Protein AF-A0A7C3A894-F1 (afdb_monomer)

Secondary structure (DSSP, 8-state):
--HHHHHHHHHHHHHHHHHTT-S-HHHHHHHHHHHHHHHHHHHHHHHHHHHHHHHHHHHHHHHHHHHHHHHHHHHHHHHHTT-HHHHHHHHHHHHHHHHHHHHHHHHHHHHHHHHHHHHHHHHHHHHHHHHHHHHHHHHHHHHHHHHHHHHHHHHHHHHHHHHHHHHHHHHT-

Mean predicted aligned error: 11.38 Å

Radius of gyration: 35.06 Å; Cα contacts (8 Å, |Δi|>4): 79; chains: 1; bounding box: 80×32×110 Å

Foldseek 3Di:
DDPVVVVVVVVVVVLVVVVVVDPDPLVNLVVVLVVLVVVLVVLVVVLVVLVVVLVVLVVVLVVLVVLLVVLCVQLVVCVVVVNNVSNVVSVVVSVVSVVVSVVSVVVSVVSVVVSVVSVVVSVVSVVVSVVSVVVSVVVVVVVVVVVVVVVVVVVVVVVVVVVVVVVVVVVVD

Structure (mmCIF, N/CA/C/O backbone):
data_AF-A0A7C3A894-F1
#
_entry.id   AF-A0A7C3A894-F1
#
loop_
_atom_site.group_PDB
_atom_site.id
_atom_site.type_symbol
_atom_site.label_atom_id
_atom_site.label_alt_id
_atom_site.label_comp_id
_atom_site.label_asym_id
_atom_site.label_entity_id
_atom_site.label_seq_id
_atom_site.pdbx_PDB_ins_code
_atom_site.Cartn_x
_atom_site.Cartn_y
_atom_site.Cartn_z
_atom_site.occupancy
_atom_site.B_iso_or_equiv
_atom_site.auth_seq_id
_atom_site.auth_comp_id
_atom_site.auth_asym_id
_atom_site.auth_atom_id
_atom_site.pdbx_PDB_model_num
ATOM 1 N N . MET A 1 1 ? 4.221 25.619 -6.472 1.00 52.47 1 MET A N 1
ATOM 2 C CA . MET A 1 1 ? 5.186 24.769 -7.212 1.00 52.47 1 MET A CA 1
ATOM 3 C C . MET A 1 1 ? 5.832 23.785 -6.240 1.00 52.47 1 MET A C 1
ATOM 5 O O . MET A 1 1 ? 6.791 24.141 -5.567 1.00 52.47 1 MET A O 1
ATOM 9 N N . GLY A 1 2 ? 5.235 22.600 -6.080 1.00 62.50 2 GLY A N 1
ATOM 10 C CA . GLY A 1 2 ? 5.597 21.639 -5.030 1.00 62.50 2 GLY A CA 1
ATOM 11 C C . GLY A 1 2 ? 6.921 20.905 -5.270 1.00 62.50 2 GLY A C 1
ATOM 12 O O . GLY A 1 2 ? 7.382 20.778 -6.405 1.00 62.50 2 GLY A O 1
ATOM 13 N N . LEU A 1 3 ? 7.500 20.380 -4.186 1.00 60.94 3 LEU A N 1
ATOM 14 C CA . LEU A 1 3 ? 8.758 19.617 -4.158 1.00 60.94 3 LEU A CA 1
ATOM 15 C C . LEU A 1 3 ? 8.780 18.447 -5.161 1.00 60.94 3 LEU A C 1
ATOM 17 O O . LEU A 1 3 ? 9.805 18.187 -5.784 1.00 60.94 3 LEU A O 1
ATOM 21 N N . ILE A 1 4 ? 7.629 17.812 -5.399 1.00 64.75 4 ILE A N 1
ATOM 22 C CA . ILE A 1 4 ? 7.457 16.727 -6.381 1.00 64.75 4 ILE A CA 1
ATOM 23 C C . ILE A 1 4 ? 7.710 17.217 -7.815 1.00 64.75 4 ILE A C 1
ATOM 25 O O . ILE A 1 4 ? 8.355 16.528 -8.604 1.00 64.75 4 ILE A O 1
ATOM 29 N N . GLY A 1 5 ? 7.269 18.435 -8.144 1.00 64.00 5 GLY A N 1
ATOM 30 C CA . GLY A 1 5 ? 7.516 19.046 -9.451 1.00 64.00 5 GLY A CA 1
ATOM 31 C C . GLY A 1 5 ? 8.996 19.359 -9.668 1.00 64.00 5 GLY A C 1
ATOM 32 O O . GLY A 1 5 ? 9.517 19.140 -10.758 1.00 64.00 5 GLY A O 1
ATOM 33 N N . ARG A 1 6 ? 9.701 19.783 -8.609 1.00 59.66 6 ARG A N 1
ATOM 34 C CA . ARG A 1 6 ? 11.156 20.004 -8.649 1.00 59.66 6 ARG A CA 1
ATOM 35 C C . ARG A 1 6 ? 11.923 18.688 -8.796 1.00 59.66 6 ARG A C 1
ATOM 37 O O . ARG A 1 6 ? 12.864 18.629 -9.577 1.00 59.66 6 ARG A O 1
ATOM 44 N N . MET A 1 7 ? 11.484 17.619 -8.132 1.00 58.72 7 MET A N 1
ATOM 45 C CA . MET A 1 7 ? 12.107 16.298 -8.253 1.00 58.72 7 MET A CA 1
ATOM 46 C C . MET A 1 7 ? 11.921 15.694 -9.654 1.00 58.72 7 MET A C 1
ATOM 48 O O . MET A 1 7 ? 12.878 15.182 -10.227 1.00 58.72 7 MET A O 1
ATOM 52 N N . MET A 1 8 ? 10.730 15.834 -10.248 1.00 65.12 8 MET A N 1
ATOM 53 C CA . MET A 1 8 ? 10.474 15.422 -11.635 1.00 65.12 8 MET A CA 1
ATOM 54 C C . MET A 1 8 ? 11.247 16.266 -12.657 1.00 65.12 8 MET A C 1
ATOM 56 O O . MET A 1 8 ? 11.757 15.718 -13.631 1.00 65.12 8 MET A O 1
ATOM 60 N N . ALA A 1 9 ? 11.388 17.575 -12.426 1.00 66.88 9 ALA A N 1
ATOM 61 C CA . ALA A 1 9 ? 12.170 18.460 -13.291 1.00 66.88 9 ALA A CA 1
ATOM 62 C C . ALA A 1 9 ? 13.672 18.128 -13.264 1.00 66.88 9 ALA A C 1
ATOM 64 O O . ALA A 1 9 ? 14.299 18.052 -14.318 1.00 66.88 9 ALA A O 1
ATOM 65 N N . ILE A 1 10 ? 14.234 17.848 -12.081 1.00 63.12 10 ILE A N 1
ATOM 66 C CA . ILE A 1 10 ? 15.641 17.440 -11.929 1.00 63.12 10 ILE A CA 1
ATOM 67 C C . ILE A 1 10 ? 15.888 16.066 -12.572 1.00 63.12 10 ILE A C 1
ATOM 69 O O . ILE A 1 10 ? 16.928 15.860 -13.197 1.00 63.12 10 ILE A O 1
ATOM 73 N N . LEU A 1 11 ? 14.926 15.138 -12.481 1.00 54.22 11 LEU A N 1
ATOM 74 C CA . LEU A 1 11 ? 15.008 13.840 -13.158 1.00 54.22 11 LEU A CA 1
ATOM 75 C C . LEU A 1 11 ? 15.041 14.005 -14.685 1.00 54.22 11 LEU A C 1
ATOM 77 O O . LEU A 1 11 ? 15.857 13.381 -15.354 1.00 54.22 11 LEU A O 1
ATOM 81 N N . ARG A 1 12 ? 14.177 14.870 -15.230 1.00 58.94 12 ARG A N 1
ATOM 82 C CA . ARG A 1 12 ? 14.044 15.104 -16.676 1.00 58.94 12 ARG A CA 1
ATOM 83 C C . ARG A 1 12 ? 15.266 15.809 -17.268 1.00 58.94 12 ARG A C 1
ATOM 85 O O . ARG A 1 12 ? 15.722 15.415 -18.333 1.00 58.94 12 ARG A O 1
ATOM 92 N N . ALA A 1 13 ? 15.817 16.790 -16.551 1.00 58.12 13 ALA A N 1
ATOM 93 C CA . ALA A 1 13 ? 17.010 17.531 -16.965 1.00 58.12 13 ALA A CA 1
ATOM 94 C C . ALA A 1 13 ? 18.282 16.664 -16.966 1.00 58.12 13 ALA A C 1
ATOM 96 O O . ALA A 1 13 ? 19.148 16.833 -17.818 1.00 58.12 13 ALA A O 1
ATOM 97 N N . LYS A 1 14 ? 18.388 15.695 -16.044 1.00 56.53 14 LYS A N 1
ATOM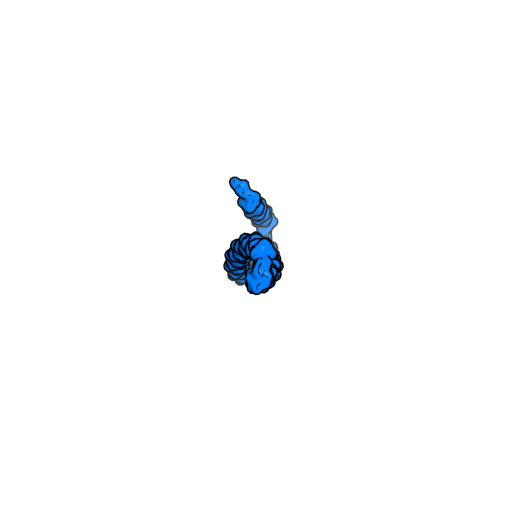 98 C CA . LYS A 1 14 ? 19.490 14.718 -16.051 1.00 56.53 14 LYS A CA 1
ATOM 99 C C . LYS A 1 14 ? 19.355 13.672 -17.159 1.00 56.53 14 LYS A C 1
ATOM 101 O O . LYS A 1 14 ? 20.367 13.185 -17.639 1.00 56.53 14 LYS A O 1
ATOM 106 N N . ILE A 1 15 ? 18.130 13.335 -17.568 1.00 55.41 15 ILE A N 1
ATOM 107 C CA . ILE A 1 15 ? 17.886 12.427 -18.700 1.00 55.41 15 ILE A CA 1
ATOM 108 C C . ILE A 1 15 ? 18.240 13.113 -20.027 1.00 55.41 15 ILE A C 1
ATOM 110 O O . ILE A 1 15 ? 18.850 12.479 -20.880 1.00 55.41 15 ILE A O 1
ATOM 114 N N . SER A 1 16 ? 17.928 14.405 -20.192 1.00 53.44 16 SER A N 1
ATOM 115 C CA . SER A 1 16 ? 18.288 15.133 -21.418 1.00 53.44 16 SER A CA 1
ATOM 116 C C . SER A 1 16 ? 19.798 15.330 -21.560 1.00 53.44 16 SER A C 1
ATOM 118 O O . SER A 1 16 ? 20.331 15.091 -22.632 1.00 53.44 16 SER A O 1
ATOM 120 N N . SER A 1 17 ? 20.516 15.663 -20.478 1.00 55.91 17 SER A N 1
ATOM 121 C CA . SER A 1 17 ? 21.974 15.867 -20.551 1.00 55.91 17 SER A CA 1
ATOM 122 C C . SER A 1 17 ? 22.781 14.583 -20.780 1.00 55.91 17 SER A C 1
ATOM 124 O O . SER A 1 17 ? 23.971 14.655 -21.065 1.00 55.91 17 SER A O 1
ATOM 126 N N . LEU A 1 18 ? 22.173 13.412 -20.562 1.00 51.88 18 LEU A N 1
ATOM 127 C CA . LEU A 1 18 ? 22.779 12.110 -20.861 1.00 51.88 18 LEU A CA 1
ATOM 128 C C . LEU A 1 18 ? 22.512 11.680 -22.307 1.00 51.88 18 LEU A C 1
ATOM 130 O O . LEU A 1 18 ? 23.341 10.991 -22.888 1.00 51.88 18 LEU A O 1
ATOM 134 N N . LEU A 1 19 ? 21.397 12.126 -22.890 1.00 50.59 19 LEU A N 1
ATOM 135 C CA . LEU A 1 19 ? 21.048 11.869 -24.286 1.00 50.59 19 LEU A CA 1
ATOM 136 C C . LEU A 1 19 ? 21.976 12.613 -25.260 1.00 50.59 19 LEU A C 1
ATOM 138 O O . LEU A 1 19 ? 22.306 12.077 -26.309 1.00 50.59 19 LEU A O 1
ATOM 142 N N . ASP A 1 20 ? 22.460 13.798 -24.877 1.00 52.34 20 ASP A N 1
ATOM 143 C CA . ASP A 1 20 ? 23.389 14.603 -25.686 1.00 52.34 20 ASP A CA 1
ATOM 144 C C . ASP A 1 20 ? 24.832 14.055 -25.706 1.00 52.34 20 ASP A C 1
ATOM 146 O O . ASP A 1 20 ? 25.682 14.587 -26.416 1.00 52.34 20 ASP A O 1
ATOM 150 N N . ARG A 1 21 ? 25.140 13.022 -24.906 1.00 48.78 21 ARG A N 1
ATOM 151 C CA . ARG A 1 21 ? 26.512 12.524 -24.696 1.00 48.78 21 ARG A CA 1
ATOM 152 C C . ARG A 1 21 ? 26.739 11.086 -25.156 1.00 48.78 21 ARG A C 1
ATOM 154 O O . ARG A 1 21 ? 27.816 10.547 -24.928 1.00 48.78 21 ARG A O 1
ATOM 161 N N . ALA A 1 22 ? 25.737 10.469 -25.766 1.00 50.91 22 ALA A N 1
ATOM 162 C CA . ALA A 1 22 ? 25.840 9.107 -26.240 1.00 50.91 22 ALA A CA 1
ATOM 163 C C . ALA A 1 22 ? 25.946 9.085 -27.765 1.00 50.91 22 ALA A C 1
ATOM 165 O O . ALA A 1 22 ? 24.953 9.123 -28.487 1.00 50.91 22 ALA A O 1
ATOM 166 N N . GLU A 1 23 ? 27.189 9.034 -28.231 1.00 53.88 23 GLU A N 1
ATOM 167 C CA . GLU A 1 23 ? 27.541 8.770 -29.628 1.00 53.88 23 GLU A CA 1
ATOM 168 C C . GLU A 1 23 ? 27.190 7.324 -30.043 1.00 53.88 23 GLU A C 1
ATOM 170 O O . GLU A 1 23 ? 27.108 7.046 -31.236 1.00 53.88 23 GLU A O 1
ATOM 175 N N . ASP A 1 24 ? 26.888 6.431 -29.082 1.00 63.94 24 ASP A N 1
ATOM 176 C CA . ASP A 1 24 ? 26.396 5.070 -29.325 1.00 63.94 24 ASP A CA 1
ATOM 177 C C . ASP A 1 24 ? 24.929 4.880 -28.843 1.00 63.94 24 ASP A C 1
ATOM 179 O O . ASP A 1 24 ? 24.629 4.930 -27.636 1.00 63.94 24 ASP A O 1
ATOM 183 N N . PRO A 1 25 ? 23.972 4.634 -29.763 1.00 67.38 25 PRO A N 1
ATOM 184 C CA . PRO A 1 25 ? 22.581 4.365 -29.414 1.00 67.38 25 PRO A CA 1
ATOM 185 C C . PRO A 1 25 ? 22.394 3.121 -28.528 1.00 67.38 25 PRO A C 1
ATOM 187 O O . PRO A 1 25 ? 21.408 3.057 -27.788 1.00 67.38 25 PRO A O 1
ATOM 190 N N . HIS A 1 26 ? 23.314 2.152 -28.537 1.00 70.06 26 HIS A N 1
ATOM 191 C CA . HIS A 1 26 ? 23.212 0.946 -27.711 1.00 70.06 26 HIS A CA 1
ATOM 192 C C . HIS A 1 26 ? 23.371 1.239 -26.217 1.00 70.06 26 HIS A C 1
ATOM 194 O O . HIS A 1 26 ? 22.536 0.801 -25.419 1.00 70.06 26 HIS A O 1
ATOM 200 N N . GLU A 1 27 ? 24.389 2.011 -25.833 1.00 75.12 27 GLU A N 1
ATOM 201 C CA . GLU A 1 27 ? 24.651 2.342 -24.426 1.00 75.12 27 GLU A CA 1
ATOM 202 C C . GLU A 1 27 ? 23.511 3.172 -23.821 1.00 75.12 27 GLU A C 1
ATOM 204 O O . GLU A 1 27 ? 23.066 2.926 -22.696 1.00 75.12 27 GLU A O 1
ATOM 209 N N . THR A 1 28 ? 22.956 4.102 -24.604 1.00 79.19 28 THR A N 1
ATOM 210 C CA . THR A 1 28 ? 21.819 4.938 -24.180 1.00 79.19 28 THR A CA 1
ATOM 211 C C . THR A 1 28 ? 20.576 4.116 -23.878 1.00 79.19 28 THR A C 1
ATOM 213 O O . THR A 1 28 ? 19.855 4.377 -22.905 1.00 79.19 28 THR A O 1
ATOM 216 N N . LEU A 1 29 ? 20.284 3.147 -24.749 1.00 81.81 29 LEU A N 1
ATOM 217 C CA . LEU A 1 29 ? 19.112 2.296 -24.615 1.00 81.81 29 LEU A CA 1
ATOM 218 C C . LEU A 1 29 ? 19.269 1.349 -23.425 1.00 81.81 29 LEU A C 1
ATOM 220 O O . LEU A 1 29 ? 18.309 1.174 -22.675 1.00 81.81 29 LEU A O 1
ATOM 224 N N . GLU A 1 30 ? 20.461 0.791 -23.207 1.00 84.81 30 GLU A N 1
ATOM 225 C CA . GLU A 1 30 ? 20.726 -0.055 -22.041 1.00 84.81 30 GLU A CA 1
ATOM 226 C C . GLU A 1 30 ? 20.571 0.736 -20.737 1.00 84.81 30 GLU A C 1
ATOM 228 O O . GLU A 1 30 ? 19.763 0.366 -19.883 1.00 84.81 30 GLU A O 1
ATOM 233 N N . TYR A 1 31 ? 21.218 1.900 -20.637 1.00 84.75 31 TYR A N 1
ATOM 234 C CA . TYR A 1 31 ? 21.108 2.780 -19.472 1.00 84.75 31 TYR A CA 1
ATOM 235 C C . TYR A 1 31 ? 19.653 3.183 -19.177 1.00 84.75 31 TYR A C 1
ATOM 237 O O . TYR A 1 31 ? 19.182 3.158 -18.034 1.00 84.75 31 TYR A O 1
ATOM 245 N N . SER A 1 32 ? 18.898 3.539 -20.219 1.00 87.81 32 SER A N 1
ATOM 246 C CA . SER A 1 32 ? 17.485 3.901 -20.085 1.00 87.81 32 SER A CA 1
ATOM 247 C C . SER A 1 32 ? 16.631 2.733 -19.593 1.00 87.81 32 SER A C 1
ATOM 249 O O . SER A 1 32 ? 15.706 2.941 -18.802 1.00 87.81 32 SER A O 1
ATOM 251 N N . TYR A 1 33 ? 16.927 1.512 -20.041 1.00 90.00 33 TYR A N 1
ATOM 252 C CA . TYR A 1 33 ? 16.245 0.301 -19.595 1.00 90.00 33 TYR A CA 1
ATOM 253 C C . TYR A 1 33 ? 16.543 -0.002 -18.121 1.00 90.00 33 TYR A C 1
ATOM 255 O O . TYR A 1 33 ? 15.611 -0.195 -17.336 1.00 90.00 33 TYR A O 1
ATOM 263 N N . GLU A 1 34 ? 17.810 0.059 -17.709 1.00 91.50 34 GLU A N 1
ATOM 264 C CA . GLU A 1 34 ? 18.214 -0.107 -16.307 1.00 91.50 34 GLU A CA 1
ATOM 265 C C . GLU A 1 34 ? 17.522 0.906 -15.391 1.00 91.50 34 GLU A C 1
ATOM 267 O O . GLU A 1 34 ? 16.976 0.550 -14.342 1.00 91.50 34 GLU A O 1
ATOM 272 N N . ARG A 1 35 ? 17.449 2.173 -15.815 1.00 90.19 35 ARG A N 1
ATOM 273 C CA . ARG A 1 35 ? 16.756 3.212 -15.048 1.00 90.19 35 ARG A CA 1
ATOM 274 C C . ARG A 1 35 ? 15.261 2.930 -14.903 1.00 90.19 35 ARG A C 1
ATOM 276 O O . ARG A 1 35 ? 14.687 3.195 -13.844 1.00 90.19 35 ARG A O 1
ATOM 283 N N . GLN A 1 36 ? 14.615 2.401 -15.942 1.00 90.69 36 GLN A N 1
ATOM 284 C CA . GLN A 1 36 ? 13.208 1.995 -15.882 1.00 90.69 36 GLN A CA 1
ATOM 285 C C . GLN A 1 36 ? 12.998 0.816 -14.920 1.00 90.69 36 GLN A C 1
ATOM 287 O O . GLN A 1 36 ? 12.045 0.846 -14.136 1.00 90.69 36 GLN A O 1
ATOM 292 N N . LEU A 1 37 ? 13.902 -0.170 -14.914 1.00 94.00 37 LEU A N 1
ATOM 293 C CA . LEU A 1 37 ? 13.883 -1.283 -13.958 1.00 94.00 37 LEU A CA 1
ATOM 294 C C . LEU A 1 37 ? 14.062 -0.801 -12.513 1.00 94.00 37 LEU A C 1
ATOM 296 O O . LEU A 1 37 ? 13.318 -1.219 -11.625 1.00 94.00 37 LEU A O 1
ATOM 300 N N . GLU A 1 38 ? 14.991 0.125 -12.271 1.00 93.81 38 GLU A N 1
ATOM 301 C CA . GLU A 1 38 ? 15.209 0.715 -10.947 1.00 93.81 38 GLU A CA 1
ATOM 302 C C . GLU A 1 38 ? 13.956 1.455 -10.450 1.00 93.81 38 GLU A C 1
ATOM 304 O O . GLU A 1 38 ? 13.551 1.317 -9.291 1.00 93.81 38 GLU A O 1
ATOM 309 N N . LEU A 1 39 ? 13.304 2.227 -11.328 1.00 90.50 39 LEU A N 1
ATOM 310 C CA . LEU A 1 39 ? 12.043 2.898 -11.012 1.00 90.50 39 LEU A CA 1
ATOM 311 C C . LEU A 1 39 ? 10.935 1.889 -10.696 1.00 90.50 39 LEU A C 1
ATOM 313 O O . LEU A 1 39 ? 10.230 2.064 -9.702 1.00 90.50 39 LEU A O 1
ATOM 317 N N . LEU A 1 40 ? 10.810 0.818 -11.485 1.00 93.56 40 LEU A N 1
ATOM 318 C CA . LEU A 1 40 ? 9.836 -0.244 -11.238 1.00 93.56 40 LEU A CA 1
ATOM 319 C C . LEU A 1 40 ? 10.070 -0.904 -9.875 1.00 93.56 40 LEU A C 1
ATOM 321 O O . LEU A 1 40 ? 9.129 -1.096 -9.106 1.00 93.56 40 LEU A O 1
ATOM 325 N N . GLN A 1 41 ? 11.327 -1.178 -9.526 1.00 95.25 41 GLN A N 1
ATOM 326 C CA . GLN A 1 41 ? 11.681 -1.740 -8.227 1.00 95.25 41 GLN A CA 1
ATOM 327 C C . GLN A 1 41 ? 11.349 -0.781 -7.074 1.00 95.25 41 GLN A C 1
ATOM 329 O O . GLN A 1 41 ? 10.836 -1.220 -6.043 1.00 95.25 41 GLN A O 1
ATOM 334 N N . LYS A 1 42 ? 11.589 0.526 -7.237 1.00 92.44 42 LYS A N 1
ATOM 335 C CA . LYS A 1 42 ? 11.211 1.544 -6.241 1.00 92.44 42 LYS A CA 1
ATOM 336 C C . LYS A 1 42 ? 9.702 1.609 -6.031 1.00 92.44 42 LYS A C 1
ATOM 338 O O . LYS A 1 42 ? 9.265 1.655 -4.885 1.00 92.44 42 LYS A O 1
ATOM 343 N N . VAL A 1 43 ? 8.913 1.565 -7.106 1.00 92.69 43 VAL A N 1
ATOM 344 C CA . VAL A 1 43 ? 7.444 1.536 -7.009 1.00 92.69 43 VAL A CA 1
ATOM 345 C C . VAL A 1 43 ? 6.982 0.275 -6.276 1.00 92.69 43 VAL A C 1
ATOM 347 O O . VAL A 1 43 ? 6.189 0.380 -5.343 1.00 92.69 43 VAL A O 1
ATOM 350 N N . LYS A 1 44 ? 7.532 -0.899 -6.617 1.00 94.75 44 LYS A N 1
ATOM 351 C CA . LYS A 1 44 ? 7.227 -2.162 -5.922 1.00 94.75 44 LYS A CA 1
ATOM 352 C C . LYS A 1 44 ? 7.526 -2.090 -4.423 1.00 94.75 44 LYS A C 1
ATOM 354 O O . LYS A 1 44 ? 6.685 -2.497 -3.627 1.00 94.75 44 LYS A O 1
ATOM 359 N N . ARG A 1 45 ? 8.677 -1.534 -4.024 1.00 94.44 45 ARG A N 1
ATOM 360 C CA . ARG A 1 45 ? 9.002 -1.316 -2.599 1.00 94.44 45 ARG A CA 1
ATOM 361 C C . ARG A 1 45 ? 8.005 -0.368 -1.929 1.00 94.44 45 ARG A C 1
ATOM 363 O O . ARG A 1 45 ? 7.480 -0.708 -0.879 1.00 94.44 45 ARG A O 1
ATOM 370 N N . GLY A 1 46 ? 7.667 0.749 -2.575 1.00 90.94 46 GLY A N 1
ATOM 371 C CA . GLY A 1 46 ? 6.674 1.693 -2.052 1.00 90.94 46 GLY A CA 1
ATOM 372 C C . GLY A 1 46 ? 5.295 1.063 -1.822 1.00 90.94 46 GLY A C 1
ATOM 373 O O . GLY A 1 46 ? 4.642 1.370 -0.828 1.00 90.94 46 GLY A O 1
ATOM 374 N N . ILE A 1 47 ? 4.868 0.132 -2.685 1.00 93.88 47 ILE A N 1
ATOM 375 C CA . ILE A 1 47 ? 3.632 -0.643 -2.478 1.00 93.88 47 ILE A CA 1
ATOM 376 C C . ILE A 1 47 ? 3.741 -1.517 -1.223 1.00 93.88 47 ILE A C 1
ATOM 378 O O . ILE A 1 47 ? 2.812 -1.544 -0.418 1.00 93.88 47 ILE A O 1
ATOM 382 N N . VAL A 1 48 ? 4.865 -2.212 -1.028 1.00 95.50 48 VAL A N 1
ATOM 383 C CA . VAL A 1 48 ? 5.091 -3.057 0.160 1.00 95.50 48 VAL A CA 1
ATOM 384 C C . VAL A 1 48 ? 5.086 -2.224 1.443 1.00 95.50 48 VAL A C 1
ATOM 386 O O . VAL A 1 48 ? 4.462 -2.623 2.430 1.00 95.50 48 VAL A O 1
ATOM 389 N N . ASP A 1 49 ? 5.720 -1.053 1.428 1.00 91.06 49 ASP A N 1
ATOM 390 C CA . ASP A 1 49 ? 5.748 -0.142 2.574 1.00 91.06 49 ASP A CA 1
ATOM 391 C C . ASP A 1 49 ? 4.340 0.378 2.907 1.00 91.06 49 ASP A C 1
ATOM 393 O O . ASP A 1 49 ? 3.944 0.405 4.079 1.00 91.06 49 ASP A O 1
ATOM 397 N N . ALA A 1 50 ? 3.540 0.713 1.887 1.00 91.06 50 ALA A N 1
ATOM 398 C CA . ALA A 1 50 ? 2.145 1.123 2.048 1.00 91.06 50 ALA A CA 1
ATOM 399 C C . ALA A 1 50 ? 1.279 -0.005 2.635 1.00 91.06 50 ALA A C 1
ATOM 401 O O . ALA A 1 50 ? 0.552 0.215 3.606 1.00 91.06 50 ALA A O 1
ATOM 402 N N . VAL A 1 51 ? 1.408 -1.233 2.116 1.00 95.06 51 VAL A N 1
ATOM 403 C CA . VAL A 1 51 ? 0.711 -2.424 2.637 1.00 95.06 51 VAL A CA 1
ATOM 404 C C . VAL A 1 51 ? 1.087 -2.685 4.094 1.00 95.06 51 VAL A C 1
ATOM 406 O O . VAL A 1 51 ? 0.215 -2.918 4.932 1.00 95.06 51 VAL A O 1
ATOM 409 N N . THR A 1 52 ? 2.378 -2.616 4.418 1.00 95.62 52 THR A N 1
ATOM 410 C CA . THR A 1 52 ? 2.884 -2.836 5.779 1.00 95.62 52 THR A CA 1
ATOM 411 C 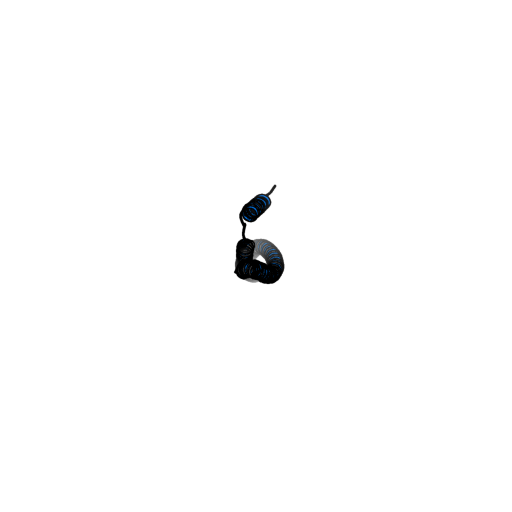C . THR A 1 52 ? 2.341 -1.784 6.744 1.00 95.62 52 THR A C 1
ATOM 413 O O . THR A 1 52 ? 1.909 -2.109 7.854 1.00 95.62 52 THR A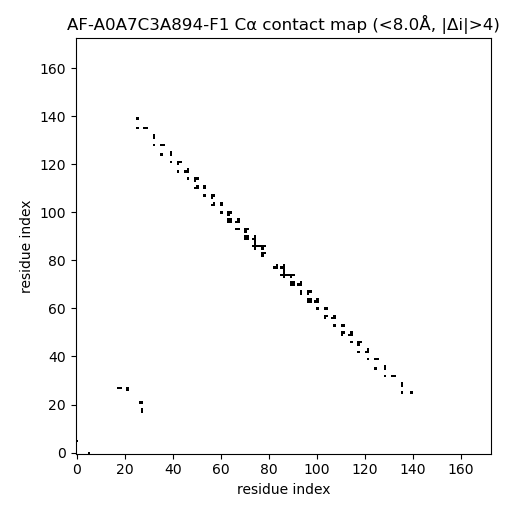 O 1
ATOM 416 N N . SER A 1 53 ? 2.321 -0.522 6.314 1.00 94.12 53 SER A N 1
ATOM 417 C CA . SER A 1 53 ? 1.794 0.595 7.100 1.00 94.12 53 SER A CA 1
ATOM 418 C C . SER A 1 53 ? 0.293 0.443 7.341 1.00 94.12 53 SER A C 1
ATOM 420 O O . SER A 1 53 ? -0.146 0.503 8.491 1.00 94.12 53 SER A O 1
ATOM 422 N N . ARG A 1 54 ? -0.482 0.125 6.295 1.00 96.31 54 ARG A N 1
ATOM 423 C CA . ARG A 1 54 ? -1.918 -0.171 6.402 1.00 96.31 54 ARG A CA 1
ATOM 424 C C . ARG A 1 54 ? -2.172 -1.316 7.377 1.00 96.31 54 ARG A C 1
ATOM 426 O O . ARG A 1 54 ? -2.978 -1.172 8.292 1.00 96.31 54 ARG A O 1
ATOM 433 N N . ARG A 1 55 ? -1.434 -2.425 7.252 1.00 97.88 55 ARG A N 1
ATOM 434 C CA . ARG A 1 55 ? -1.618 -3.596 8.119 1.00 97.88 55 ARG A CA 1
ATOM 435 C C . ARG A 1 55 ? -1.336 -3.285 9.588 1.00 97.88 55 ARG A C 1
ATOM 437 O O . ARG A 1 55 ? -2.024 -3.796 10.470 1.00 97.88 55 ARG A O 1
ATOM 444 N N . ARG A 1 56 ? -0.352 -2.427 9.868 1.00 97.12 56 ARG A N 1
ATOM 445 C CA . ARG A 1 56 ? -0.074 -1.948 11.229 1.00 97.12 56 ARG A CA 1
ATOM 446 C C . ARG A 1 56 ? -1.263 -1.179 11.807 1.00 97.12 56 ARG A C 1
ATOM 448 O O . ARG A 1 56 ? -1.617 -1.429 12.958 1.00 97.12 56 ARG A O 1
ATOM 455 N N . LEU A 1 57 ? -1.875 -0.284 11.030 1.00 97.81 57 LEU A N 1
ATOM 456 C CA . LEU A 1 57 ? -3.060 0.462 11.466 1.00 97.81 57 LEU A CA 1
ATOM 457 C C . LEU A 1 57 ? -4.265 -0.460 11.671 1.00 97.81 57 LEU A C 1
ATOM 459 O O . LEU A 1 57 ? -4.952 -0.333 12.677 1.00 97.81 57 LEU A O 1
ATOM 463 N N . GLU A 1 58 ? -4.478 -1.444 10.796 1.00 98.06 58 GLU A N 1
ATOM 464 C CA . GLU A 1 58 ? -5.550 -2.440 10.955 1.00 98.06 58 GLU A CA 1
ATOM 465 C C . GLU A 1 58 ? -5.425 -3.235 12.258 1.00 98.06 58 GLU A C 1
ATOM 467 O O . GLU A 1 58 ? -6.418 -3.467 12.945 1.00 98.06 58 GLU A O 1
ATOM 472 N N . LEU A 1 59 ? -4.205 -3.627 12.637 1.00 98.38 59 LEU A N 1
ATOM 473 C CA . LEU A 1 59 ? -3.968 -4.304 13.914 1.00 98.38 59 LEU A CA 1
ATOM 474 C C . LEU A 1 59 ? -4.277 -3.393 15.112 1.00 98.38 59 LEU A C 1
ATOM 476 O O . LEU A 1 59 ? -4.787 -3.869 16.127 1.00 98.38 59 LEU A O 1
ATOM 480 N N . GLN A 1 60 ? -3.981 -2.094 15.018 1.00 98.12 60 GLN A N 1
ATOM 481 C CA . GLN A 1 60 ? -4.335 -1.122 16.059 1.00 98.12 60 GLN A CA 1
ATOM 482 C C . GLN A 1 60 ? -5.852 -0.908 16.139 1.00 98.12 60 GLN A C 1
ATOM 484 O O . GLN A 1 60 ? -6.410 -0.924 17.237 1.00 98.12 60 GLN A O 1
ATOM 489 N N . ALA A 1 61 ? -6.518 -0.786 14.988 1.00 98.50 61 ALA A N 1
ATOM 490 C CA . ALA A 1 61 ? -7.967 -0.674 14.883 1.00 98.50 61 ALA A CA 1
ATOM 491 C C . ALA A 1 61 ? -8.667 -1.899 15.497 1.00 98.50 61 ALA A C 1
ATOM 493 O O . ALA A 1 61 ? -9.566 -1.742 16.321 1.00 98.50 61 ALA A O 1
ATOM 494 N N . GLY A 1 62 ? -8.186 -3.113 15.204 1.00 98.25 62 GLY A N 1
ATOM 495 C CA . GLY A 1 62 ? -8.710 -4.347 15.797 1.00 98.25 62 GLY A CA 1
ATOM 496 C C . GLY A 1 62 ? -8.618 -4.366 17.328 1.00 98.25 62 GLY A C 1
ATOM 497 O O . GLY A 1 62 ? -9.594 -4.681 18.005 1.00 98.25 62 GLY A O 1
ATOM 498 N N . ARG A 1 63 ? -7.486 -3.931 17.900 1.00 97.94 63 ARG A N 1
ATOM 499 C CA . ARG A 1 63 ? -7.324 -3.821 19.365 1.00 97.94 63 ARG A CA 1
ATOM 500 C C . ARG A 1 63 ? -8.289 -2.812 19.989 1.00 97.94 63 ARG A C 1
ATOM 502 O O . ARG A 1 63 ? -8.819 -3.060 21.072 1.00 97.94 63 ARG A O 1
ATOM 509 N N . LEU A 1 64 ? -8.517 -1.675 19.330 1.00 97.94 64 LEU A N 1
ATOM 510 C CA . LEU A 1 64 ? -9.498 -0.685 19.783 1.00 97.94 64 LEU A CA 1
ATOM 511 C C . LEU A 1 64 ? -10.920 -1.240 19.718 1.00 97.94 64 LEU A C 1
ATOM 513 O O . LEU A 1 64 ? -11.686 -1.047 20.658 1.00 97.94 64 LEU A O 1
ATOM 517 N N . GLN A 1 65 ? -11.253 -1.984 18.666 1.00 98.25 65 GLN A N 1
ATOM 518 C CA . GLN A 1 65 ? -12.556 -2.623 18.520 1.00 98.25 65 GLN A CA 1
ATOM 519 C C . GLN A 1 65 ? -12.824 -3.652 19.631 1.00 98.25 65 GLN A C 1
ATOM 521 O O . GLN A 1 65 ? -13.902 -3.652 20.228 1.00 98.25 65 GLN A O 1
ATOM 526 N N . GLU A 1 66 ? -11.827 -4.463 19.993 1.00 98.31 66 GLU A N 1
ATOM 527 C CA . GLU A 1 66 ? -11.913 -5.354 21.158 1.00 98.31 66 GLU A CA 1
ATOM 528 C C . GLU A 1 66 ? -12.094 -4.582 22.474 1.00 98.31 66 GLU A C 1
ATOM 530 O O . GLU A 1 66 ? -12.886 -4.981 23.331 1.00 98.31 66 GLU A O 1
ATOM 535 N N . ASN A 1 67 ? -11.375 -3.469 22.653 1.00 97.94 67 ASN A N 1
ATOM 536 C CA . ASN A 1 67 ? -11.501 -2.620 23.838 1.00 97.94 67 ASN A CA 1
ATOM 537 C C . ASN A 1 67 ? -12.908 -2.009 23.949 1.00 97.94 67 ASN A C 1
ATOM 539 O O . ASN A 1 67 ? -13.525 -2.054 25.010 1.00 97.94 67 ASN A O 1
ATOM 543 N N . ILE A 1 68 ? -13.462 -1.522 22.838 1.00 98.50 68 ILE A N 1
ATOM 544 C CA . ILE A 1 68 ? -14.835 -1.005 22.758 1.00 98.50 68 ILE A CA 1
ATOM 545 C C . ILE A 1 68 ? -15.843 -2.071 23.205 1.00 98.50 68 ILE A C 1
ATOM 547 O O . ILE A 1 68 ? -16.715 -1.775 24.025 1.00 98.50 68 ILE A O 1
ATOM 551 N N . ALA A 1 69 ? -15.706 -3.314 22.733 1.00 98.31 69 ALA A N 1
ATOM 552 C CA . ALA A 1 69 ? -16.588 -4.416 23.125 1.00 98.31 69 ALA A CA 1
ATOM 553 C C . ALA A 1 69 ? -16.466 -4.770 24.622 1.00 98.31 69 ALA A C 1
ATOM 555 O O . ALA A 1 69 ? -17.469 -5.042 25.295 1.00 98.31 69 ALA A O 1
ATOM 556 N N . LYS A 1 70 ? -15.244 -4.722 25.173 1.00 98.25 70 LYS A N 1
ATOM 557 C CA . LYS A 1 70 ? -14.993 -4.913 26.612 1.00 98.25 70 LYS A CA 1
ATOM 558 C C . LYS A 1 70 ? -15.644 -3.809 27.444 1.00 98.25 70 LYS A C 1
ATOM 560 O O . LYS A 1 70 ? -16.357 -4.122 28.394 1.00 98.25 70 LYS A O 1
ATOM 565 N N . LEU A 1 71 ? -15.458 -2.545 27.067 1.00 98.38 71 LEU A N 1
ATOM 566 C CA . LEU A 1 71 ? -16.051 -1.389 27.748 1.00 98.38 71 LEU A CA 1
ATOM 567 C C . LEU A 1 71 ? -17.581 -1.422 27.699 1.00 98.38 71 LEU A C 1
ATOM 569 O O . LEU A 1 71 ? -18.239 -1.137 28.694 1.00 98.38 71 LEU A O 1
ATOM 573 N N . GLU A 1 72 ? -18.161 -1.844 26.577 1.00 97.94 72 GLU A N 1
ATOM 574 C CA . GLU A 1 72 ? -19.608 -2.038 26.458 1.00 97.94 72 GLU A CA 1
ATOM 575 C C . GLU A 1 72 ? -20.128 -3.129 27.404 1.00 97.94 72 GLU A C 1
ATOM 577 O O . GLU A 1 72 ? -21.165 -2.969 28.047 1.00 97.94 72 GLU A O 1
ATOM 582 N N . THR A 1 73 ? -19.389 -4.231 27.527 1.00 98.25 73 THR A N 1
ATOM 583 C CA . THR A 1 73 ? -19.725 -5.317 28.456 1.00 98.25 73 THR A CA 1
ATOM 584 C C . THR A 1 73 ? -19.617 -4.860 29.910 1.00 98.25 73 THR A C 1
ATOM 586 O O . THR A 1 73 ? -20.528 -5.116 30.695 1.00 98.25 73 THR A O 1
ATOM 589 N N . GLN A 1 74 ? -18.561 -4.118 30.256 1.00 97.81 74 GLN A N 1
ATOM 590 C CA . GLN A 1 74 ? -18.383 -3.523 31.584 1.00 97.81 74 GLN A CA 1
ATOM 591 C C . GLN A 1 74 ? -19.501 -2.532 31.922 1.00 97.81 74 GLN A C 1
ATOM 593 O O . GLN A 1 74 ? -20.035 -2.581 33.027 1.00 97.81 74 GLN A O 1
ATOM 598 N N . ALA A 1 75 ? -19.907 -1.685 30.972 1.00 98.19 75 ALA A N 1
ATOM 599 C CA . ALA A 1 75 ? -21.016 -0.755 31.159 1.00 98.19 75 ALA A CA 1
ATOM 600 C C . ALA A 1 75 ? -22.330 -1.496 31.455 1.00 98.19 75 ALA A C 1
ATOM 602 O O . ALA A 1 75 ? -23.020 -1.164 32.417 1.00 98.19 75 ALA A O 1
ATOM 603 N N . ARG A 1 76 ? -22.646 -2.550 30.687 1.00 97.81 76 ARG A N 1
ATOM 604 C CA . ARG A 1 76 ? -23.833 -3.391 30.925 1.00 97.81 76 ARG A CA 1
ATOM 605 C C . ARG A 1 76 ? -23.810 -4.061 32.299 1.00 97.81 76 ARG A C 1
ATOM 607 O O . ARG A 1 76 ? -24.823 -4.060 32.991 1.00 97.81 76 ARG A O 1
ATOM 614 N N . GLN A 1 77 ? -22.665 -4.609 32.703 1.00 98.12 77 GLN A N 1
ATOM 615 C CA . GLN A 1 77 ? -22.504 -5.243 34.015 1.00 98.12 77 GLN A CA 1
ATOM 616 C C . GLN A 1 77 ? -22.644 -4.235 35.162 1.00 98.12 77 GLN A C 1
ATOM 618 O O . GLN A 1 77 ? -23.316 -4.522 36.148 1.00 98.12 77 GLN A O 1
ATOM 623 N N . ALA A 1 78 ? -22.055 -3.044 35.026 1.00 97.81 78 ALA A N 1
ATOM 624 C CA . ALA A 1 78 ? -22.176 -1.978 36.015 1.00 97.81 78 ALA A CA 1
ATOM 625 C C . ALA A 1 78 ? -23.629 -1.498 36.163 1.00 97.81 78 ALA A C 1
ATOM 627 O O . ALA A 1 78 ? -24.098 -1.358 37.291 1.00 97.81 78 ALA A O 1
ATOM 628 N N . MET A 1 79 ? -24.360 -1.344 35.052 1.00 97.38 79 MET A N 1
ATOM 629 C CA . MET A 1 79 ? -25.796 -1.036 35.075 1.00 97.38 79 MET A CA 1
ATOM 630 C C . MET A 1 79 ? -26.606 -2.128 35.778 1.00 97.38 79 MET A C 1
ATOM 632 O O . MET A 1 79 ? -27.418 -1.821 36.644 1.00 97.38 79 MET A O 1
ATOM 636 N N . ALA A 1 80 ? -26.356 -3.403 35.460 1.00 97.44 80 ALA A N 1
ATOM 637 C CA . ALA A 1 80 ? -27.037 -4.526 36.109 1.00 97.44 80 ALA A CA 1
ATOM 638 C C . ALA A 1 80 ? -26.755 -4.594 37.623 1.00 97.44 80 ALA A C 1
ATOM 640 O O . ALA A 1 80 ? -27.600 -5.039 38.392 1.00 97.44 80 ALA A O 1
ATOM 641 N N . ALA A 1 81 ? -25.582 -4.123 38.053 1.00 97.75 81 ALA A N 1
ATOM 642 C CA . ALA A 1 81 ? -25.192 -4.025 39.456 1.00 97.75 81 ALA A CA 1
ATOM 643 C C . ALA A 1 81 ? -25.651 -2.721 40.146 1.00 97.75 81 ALA A C 1
ATOM 645 O O . ALA A 1 81 ? -25.246 -2.477 41.283 1.00 97.75 81 ALA A O 1
ATOM 646 N N . GLY A 1 82 ? -26.429 -1.862 39.473 1.00 97.56 82 GLY A N 1
ATOM 647 C CA . GLY A 1 82 ? -26.891 -0.573 40.007 1.00 97.56 82 GLY A CA 1
ATOM 648 C C . GLY A 1 82 ? -25.782 0.469 40.203 1.00 97.56 82 GLY A C 1
ATOM 649 O O . GLY A 1 82 ? -25.956 1.430 40.946 1.00 97.56 82 GLY A O 1
ATOM 650 N N . ARG A 1 83 ? -24.616 0.283 39.571 1.00 97.88 83 ARG A N 1
ATOM 651 C CA . ARG A 1 83 ? -23.449 1.174 39.680 1.00 97.88 83 ARG A CA 1
ATOM 652 C C . ARG A 1 83 ? -23.391 2.124 38.487 1.00 97.88 83 ARG A C 1
ATOM 654 O O . ARG A 1 83 ? -22.543 1.974 37.604 1.00 97.88 83 ARG A O 1
ATOM 661 N N . GLU A 1 84 ? -24.294 3.096 38.465 1.00 96.94 84 GLU A N 1
ATOM 662 C CA . GLU A 1 84 ? -24.453 4.028 37.340 1.00 96.94 84 GLU A CA 1
ATOM 663 C C . GLU A 1 84 ? -23.184 4.835 37.032 1.00 96.94 84 GLU A C 1
ATOM 665 O O . GLU A 1 84 ? -22.833 4.994 35.863 1.00 96.94 84 GLU A O 1
ATOM 670 N N . ASP A 1 85 ? -22.439 5.270 38.051 1.00 97.19 85 ASP A N 1
ATOM 671 C CA . ASP A 1 85 ? -21.197 6.034 37.857 1.00 97.19 85 ASP A CA 1
ATOM 672 C C . ASP A 1 85 ? -20.133 5.227 37.097 1.00 97.19 85 ASP A C 1
ATOM 674 O O . ASP A 1 85 ? -19.469 5.737 36.192 1.00 97.19 85 ASP A O 1
ATOM 678 N N . LEU A 1 86 ? -20.002 3.931 37.413 1.00 97.06 86 LEU A N 1
ATOM 679 C CA . LEU A 1 86 ? -19.083 3.033 36.707 1.00 97.06 86 LEU A CA 1
ATOM 680 C C . LEU A 1 86 ? -19.551 2.762 35.277 1.00 97.06 86 LEU A C 1
ATOM 682 O O . LEU A 1 86 ? -18.723 2.683 34.367 1.00 97.06 86 LEU A O 1
ATOM 686 N N . ALA A 1 87 ? -20.863 2.638 35.068 1.00 97.94 87 ALA A N 1
ATOM 687 C CA . ALA A 1 87 ? -21.422 2.480 33.734 1.00 97.94 87 ALA A CA 1
ATOM 688 C C . ALA A 1 87 ? -21.159 3.719 32.870 1.00 97.94 87 ALA A C 1
ATOM 690 O O . ALA A 1 87 ? -20.704 3.585 31.733 1.00 97.94 87 ALA A O 1
ATOM 691 N N . ARG A 1 88 ? -21.367 4.920 33.423 1.00 98.00 88 ARG A N 1
ATOM 692 C CA . ARG A 1 88 ? -21.088 6.192 32.748 1.00 98.00 88 ARG A CA 1
ATOM 693 C C . ARG A 1 88 ? -19.615 6.306 32.367 1.00 98.00 88 ARG A C 1
ATOM 695 O O . ARG A 1 88 ? -19.317 6.541 31.200 1.00 98.00 88 ARG A O 1
ATOM 702 N N . LEU A 1 89 ? -18.701 6.030 33.299 1.00 97.94 89 LEU A N 1
ATOM 703 C CA . LEU A 1 89 ? -17.261 6.056 33.030 1.00 97.94 89 LEU A CA 1
ATOM 704 C C . LEU A 1 89 ? -16.849 5.060 31.930 1.00 97.94 89 LEU A C 1
ATOM 706 O O . LEU A 1 89 ? -16.021 5.377 31.072 1.00 97.94 89 LEU A O 1
ATOM 710 N N . ALA A 1 90 ? -17.414 3.848 31.933 1.00 97.94 90 ALA A N 1
ATOM 711 C CA . ALA A 1 90 ? -17.149 2.854 30.894 1.00 97.94 90 ALA A CA 1
ATOM 712 C C . ALA A 1 90 ? -17.652 3.319 29.514 1.00 97.94 90 ALA A C 1
ATOM 714 O O . ALA A 1 90 ? -16.951 3.143 28.514 1.00 97.94 90 ALA A O 1
ATOM 715 N N . LEU A 1 91 ? -18.825 3.958 29.456 1.00 98.25 91 LEU A N 1
ATOM 716 C CA . LEU A 1 91 ? -19.382 4.524 28.225 1.00 98.25 91 LEU A CA 1
ATOM 717 C C . LEU A 1 91 ? -18.580 5.727 27.711 1.00 98.25 91 LEU A C 1
ATOM 719 O O . LEU A 1 91 ? -18.348 5.816 26.508 1.00 98.25 91 LEU A O 1
ATOM 723 N N . GLU A 1 92 ? -18.096 6.605 28.589 1.00 98.19 92 GLU A N 1
ATOM 724 C CA . GLU A 1 92 ? -17.215 7.717 28.205 1.00 98.19 92 GLU A CA 1
ATOM 725 C C . GLU A 1 92 ? -15.916 7.203 27.573 1.00 98.19 92 GLU A C 1
ATOM 727 O O . GLU A 1 92 ? -15.533 7.618 26.477 1.00 98.19 92 GLU A O 1
ATOM 732 N N . ARG A 1 93 ? -15.270 6.216 28.205 1.00 98.12 93 ARG A N 1
ATOM 733 C CA . ARG A 1 93 ? -14.077 5.563 27.643 1.00 98.12 93 ARG A CA 1
ATOM 734 C C . ARG A 1 93 ? -14.373 4.874 26.312 1.00 98.12 93 ARG A C 1
ATOM 736 O O . ARG A 1 93 ? -13.545 4.928 25.403 1.00 98.12 93 ARG A O 1
ATOM 743 N N . LYS A 1 94 ? -15.548 4.247 26.181 1.00 98.31 94 LYS A N 1
ATOM 744 C CA . LYS A 1 94 ? -15.993 3.621 24.928 1.00 98.31 94 LYS A CA 1
ATOM 745 C C . LYS A 1 94 ? -16.120 4.665 23.821 1.00 98.31 94 LYS A C 1
ATOM 747 O O . LYS A 1 94 ? -15.656 4.414 22.714 1.00 98.31 94 LYS A O 1
ATOM 752 N N . ALA A 1 95 ? -16.717 5.819 24.116 1.00 98.19 95 ALA A N 1
ATOM 753 C CA . ALA A 1 95 ? -16.883 6.904 23.154 1.00 98.19 95 ALA A CA 1
ATOM 754 C C . ALA A 1 95 ? -15.528 7.431 22.654 1.00 98.19 95 ALA A C 1
ATOM 756 O O . ALA A 1 95 ? -15.339 7.578 21.448 1.00 98.19 95 ALA A O 1
ATOM 757 N N . LEU A 1 96 ? -14.557 7.620 23.555 1.00 98.00 96 LEU A N 1
ATOM 758 C CA . LEU A 1 96 ? -13.192 8.018 23.186 1.00 98.00 96 LEU A CA 1
ATOM 759 C C . LEU A 1 96 ? -12.506 6.975 22.290 1.00 98.00 96 LEU A C 1
ATOM 761 O O . LEU A 1 96 ? -11.936 7.325 21.258 1.00 98.00 96 LEU A O 1
ATOM 765 N N . ALA A 1 97 ? -12.595 5.691 22.646 1.00 97.94 97 ALA A N 1
ATOM 766 C CA . ALA A 1 97 ? -12.029 4.611 21.837 1.00 97.94 97 ALA A CA 1
ATOM 767 C C . ALA A 1 97 ? -12.706 4.496 20.458 1.00 97.94 97 ALA A C 1
ATOM 769 O O . ALA A 1 97 ? -12.034 4.231 19.462 1.00 97.94 97 ALA A O 1
ATOM 770 N N . ALA A 1 98 ? -14.021 4.725 20.379 1.00 98.31 98 ALA A N 1
ATOM 771 C CA . ALA A 1 98 ? -14.769 4.721 19.123 1.00 98.31 98 ALA A CA 1
ATOM 772 C C . ALA A 1 98 ? -14.375 5.888 18.205 1.00 98.31 98 ALA A C 1
ATOM 774 O O . ALA A 1 98 ? -14.234 5.686 17.000 1.00 98.31 98 ALA A O 1
ATOM 775 N N . ALA A 1 99 ? -14.136 7.080 18.761 1.00 98.25 99 ALA A N 1
ATOM 776 C CA . ALA A 1 99 ? -13.621 8.214 17.995 1.00 98.25 99 ALA A CA 1
ATOM 777 C C . ALA A 1 99 ? -12.239 7.898 17.393 1.00 98.25 99 ALA A C 1
ATOM 779 O O . ALA A 1 99 ? -12.052 8.023 16.186 1.00 98.25 99 ALA A O 1
ATOM 780 N N . GLN A 1 100 ? -11.318 7.365 18.204 1.00 98.06 100 GLN A N 1
ATOM 781 C CA . GLN A 1 100 ? -9.993 6.938 17.733 1.00 98.06 100 GLN A CA 1
ATOM 782 C C . GLN A 1 100 ? -10.068 5.850 16.651 1.00 98.06 100 GLN A C 1
ATOM 784 O O . GLN A 1 100 ? -9.297 5.868 15.692 1.00 98.06 100 GLN A O 1
ATOM 789 N N . LEU A 1 101 ? -10.995 4.896 16.786 1.00 98.44 101 LEU A N 1
ATOM 790 C CA . LEU A 1 101 ? -11.215 3.857 15.780 1.00 98.44 101 LEU A CA 1
ATOM 791 C C . LEU A 1 101 ? -11.682 4.452 14.443 1.00 98.44 101 LEU A C 1
ATOM 793 O O . LEU A 1 101 ? -11.211 4.024 13.391 1.00 98.44 101 LEU A O 1
ATOM 797 N N . ASN A 1 102 ? -12.571 5.447 14.472 1.00 98.25 102 ASN A N 1
ATOM 798 C CA . ASN A 1 102 ? -13.025 6.131 13.261 1.00 98.25 102 ASN A CA 1
ATOM 799 C C . ASN A 1 102 ? -11.871 6.852 12.550 1.00 98.25 102 ASN A C 1
ATOM 801 O O . ASN A 1 102 ? -11.736 6.721 11.332 1.00 98.25 102 ASN A O 1
ATOM 805 N N . ASP A 1 103 ? -11.000 7.529 13.303 1.00 97.94 103 ASP A N 1
ATOM 806 C CA . ASP A 1 103 ? -9.817 8.196 12.749 1.00 97.94 103 ASP A CA 1
ATOM 807 C C . ASP A 1 103 ? -8.847 7.198 12.099 1.00 97.94 103 ASP A C 1
ATOM 809 O O . ASP A 1 103 ? -8.326 7.445 11.007 1.00 97.94 103 ASP A O 1
ATOM 813 N N . LEU A 1 104 ? -8.619 6.042 12.734 1.00 98.12 104 LEU A N 1
ATOM 814 C CA . LEU A 1 104 ? -7.798 4.974 12.157 1.00 98.12 104 LEU A CA 1
ATOM 815 C C . LEU A 1 104 ? -8.426 4.388 10.892 1.00 98.12 104 LEU A C 1
ATOM 817 O O . LEU A 1 104 ? -7.719 4.173 9.911 1.00 98.12 104 LEU A O 1
ATOM 821 N N . ASN A 1 105 ? -9.739 4.158 10.883 1.00 98.19 105 ASN A N 1
ATOM 822 C CA . ASN A 1 105 ? -10.440 3.637 9.710 1.00 98.19 105 ASN A CA 1
ATOM 823 C C . ASN A 1 105 ? -10.351 4.601 8.518 1.00 98.19 105 ASN A C 1
ATOM 825 O O . ASN A 1 105 ? -10.148 4.155 7.388 1.00 98.19 105 ASN A O 1
ATOM 829 N N . ALA A 1 106 ? -10.426 5.914 8.761 1.00 97.81 106 ALA A N 1
ATOM 830 C CA . ALA A 1 106 ? -10.217 6.921 7.724 1.00 97.81 106 ALA A CA 1
ATOM 831 C C . ALA A 1 106 ? -8.786 6.870 7.154 1.00 97.81 106 ALA A C 1
ATOM 833 O O . ALA A 1 106 ? -8.605 6.870 5.935 1.00 97.81 106 ALA A O 1
ATOM 834 N N . GLN A 1 107 ? -7.770 6.746 8.016 1.00 96.75 107 GLN A N 1
ATOM 835 C CA . GLN A 1 107 ? -6.371 6.603 7.588 1.00 96.75 107 GLN A CA 1
ATOM 836 C C . GLN A 1 107 ? -6.127 5.303 6.806 1.00 96.75 107 GLN A C 1
ATOM 838 O O . GLN A 1 107 ? -5.437 5.313 5.786 1.00 96.75 107 GLN A O 1
ATOM 843 N N . ILE A 1 108 ? -6.720 4.186 7.240 1.00 98.00 108 ILE A N 1
ATOM 844 C CA . ILE A 1 108 ? -6.661 2.897 6.534 1.00 98.00 108 ILE A CA 1
ATOM 845 C C . ILE A 1 108 ? -7.266 3.030 5.133 1.00 98.00 108 ILE A C 1
ATOM 847 O O . ILE A 1 108 ? -6.653 2.582 4.164 1.00 98.00 108 ILE A O 1
ATOM 851 N N . ALA A 1 109 ? -8.428 3.678 5.008 1.00 97.00 109 ALA A N 1
ATOM 852 C CA . ALA A 1 109 ? -9.080 3.902 3.721 1.00 97.00 109 ALA A CA 1
ATOM 853 C C . ALA A 1 109 ? -8.234 4.784 2.787 1.00 97.00 109 ALA A C 1
ATOM 855 O O . ALA A 1 109 ? -8.121 4.490 1.596 1.00 97.00 109 ALA A O 1
ATOM 856 N N . GLN A 1 110 ? -7.586 5.824 3.318 1.00 95.00 110 GLN A N 1
ATOM 857 C CA . GLN A 1 110 ? -6.670 6.655 2.538 1.00 95.00 110 GLN A CA 1
ATOM 858 C C . GLN A 1 110 ? -5.465 5.847 2.028 1.00 95.00 110 GLN A C 1
ATOM 860 O O . GLN A 1 110 ? -5.162 5.886 0.834 1.00 95.00 110 GLN A O 1
ATOM 865 N N . LEU A 1 111 ? -4.811 5.070 2.898 1.00 93.94 111 LEU A N 1
ATOM 866 C CA . LEU A 1 111 ? -3.680 4.221 2.508 1.00 93.94 111 LEU A CA 1
ATOM 867 C C . LEU A 1 111 ? -4.080 3.155 1.484 1.00 93.94 111 LEU A C 1
ATOM 869 O O . LEU A 1 111 ? -3.304 2.849 0.582 1.00 93.94 111 LEU A O 1
ATOM 873 N N . GLN A 1 112 ? -5.293 2.611 1.589 1.00 95.56 112 GLN A N 1
ATOM 874 C CA . GLN A 1 112 ? -5.837 1.671 0.613 1.00 95.56 112 GLN A CA 1
ATOM 875 C C . GLN A 1 112 ? -5.961 2.317 -0.779 1.00 95.56 112 GLN A C 1
ATOM 877 O O . GLN A 1 112 ? -5.496 1.748 -1.767 1.00 95.56 112 GLN A O 1
ATOM 882 N N . GLN A 1 113 ? -6.495 3.540 -0.866 1.00 94.62 113 GLN A N 1
ATOM 883 C CA . GLN A 1 113 ? -6.572 4.274 -2.137 1.00 94.62 113 GLN A CA 1
ATOM 884 C C . GLN A 1 113 ? -5.188 4.613 -2.709 1.00 94.62 113 GLN A C 1
ATOM 886 O O . GLN A 1 113 ? -4.979 4.574 -3.924 1.00 94.62 113 GLN A O 1
ATOM 891 N N . GLU A 1 114 ? -4.225 4.971 -1.859 1.00 90.69 114 GLU A N 1
ATOM 892 C CA . GLU A 1 114 ? -2.843 5.221 -2.279 1.00 90.69 114 GLU A CA 1
ATOM 893 C C . GLU A 1 114 ? -2.176 3.941 -2.804 1.00 90.69 114 GLU A C 1
ATOM 895 O O . GLU A 1 114 ? -1.551 3.965 -3.869 1.00 90.69 114 GLU A O 1
ATOM 900 N N . GLN A 1 115 ? -2.378 2.809 -2.125 1.00 92.56 115 GLN A N 1
ATOM 901 C CA . GLN A 1 115 ? -1.906 1.492 -2.554 1.00 92.56 115 GLN A CA 1
ATOM 902 C C . GLN A 1 115 ? -2.461 1.116 -3.939 1.00 92.56 115 GLN A C 1
ATOM 904 O O . GLN A 1 115 ? -1.710 0.654 -4.803 1.00 92.56 115 GLN A O 1
ATOM 909 N N . GLU A 1 116 ? -3.753 1.335 -4.185 1.00 94.00 116 GLU A N 1
ATOM 910 C CA . GLU A 1 116 ? -4.393 1.063 -5.480 1.00 94.00 116 GLU A CA 1
ATOM 911 C C . GLU A 1 116 ? -3.802 1.925 -6.602 1.00 94.00 116 GLU A C 1
ATOM 913 O O . GLU A 1 116 ? -3.470 1.416 -7.676 1.00 94.00 116 GLU A O 1
ATOM 918 N N . LYS A 1 117 ? -3.577 3.220 -6.339 1.00 91.19 117 LYS A N 1
ATOM 919 C CA . LYS A 1 117 ? -2.922 4.129 -7.294 1.00 91.19 117 LYS A CA 1
ATOM 920 C C . LYS A 1 117 ? -1.500 3.680 -7.623 1.00 91.19 117 LYS A C 1
ATOM 922 O O . LYS A 1 117 ? -1.119 3.690 -8.795 1.00 91.19 117 LYS A O 1
ATOM 927 N N . LEU A 1 118 ? -0.723 3.277 -6.616 1.00 90.75 118 LEU A N 1
ATOM 928 C CA . LEU A 1 118 ? 0.636 2.772 -6.816 1.00 90.75 118 LEU A CA 1
ATOM 929 C C . LEU A 1 118 ? 0.641 1.461 -7.607 1.00 90.75 118 LEU A C 1
ATOM 931 O O . LEU A 1 118 ? 1.457 1.309 -8.510 1.00 90.75 118 LEU A O 1
ATOM 935 N N . THR A 1 119 ? -0.301 0.559 -7.333 1.00 94.12 119 THR A N 1
ATOM 936 C CA . THR A 1 119 ? -0.449 -0.712 -8.062 1.00 94.12 119 THR A CA 1
ATOM 937 C C . THR A 1 119 ? -0.797 -0.470 -9.533 1.00 94.12 119 THR A C 1
ATOM 939 O O . THR A 1 119 ? -0.186 -1.048 -10.428 1.00 94.12 119 THR A O 1
ATOM 942 N N . ALA A 1 120 ? -1.717 0.456 -9.819 1.00 94.31 120 ALA A N 1
ATOM 943 C CA . ALA A 1 120 ? -2.036 0.837 -11.194 1.00 94.31 120 ALA A CA 1
ATOM 944 C C . ALA A 1 120 ? -0.844 1.503 -11.910 1.00 94.31 120 ALA A C 1
ATOM 946 O O . ALA A 1 120 ? -0.632 1.293 -13.108 1.00 94.31 120 ALA A O 1
ATOM 947 N N . ALA A 1 121 ? -0.058 2.315 -11.196 1.00 89.00 121 ALA A N 1
ATOM 948 C CA . ALA A 1 121 ? 1.157 2.922 -11.732 1.00 89.00 121 ALA A CA 1
ATOM 949 C C . ALA A 1 121 ? 2.252 1.878 -12.014 1.00 89.00 121 ALA A C 1
ATOM 951 O O . ALA A 1 121 ? 2.913 1.971 -13.048 1.00 89.00 121 ALA A O 1
ATOM 952 N N . GLU A 1 122 ? 2.407 0.881 -11.140 1.00 95.06 122 GLU A N 1
ATOM 953 C CA . GLU A 1 122 ? 3.319 -0.254 -11.310 1.00 95.06 122 GLU A CA 1
ATOM 954 C C . GLU A 1 122 ? 2.986 -1.040 -12.576 1.00 95.06 122 GLU A C 1
ATOM 956 O O . GLU A 1 122 ? 3.859 -1.188 -13.430 1.00 95.06 122 GLU A O 1
ATOM 961 N N . ALA A 1 123 ? 1.719 -1.417 -12.765 1.00 95.62 123 ALA A N 1
ATOM 962 C CA . ALA A 1 123 ? 1.283 -2.163 -13.942 1.00 95.62 123 ALA A CA 1
ATOM 963 C C . ALA A 1 123 ? 1.577 -1.394 -15.241 1.00 95.62 123 ALA A C 1
ATOM 965 O O . ALA A 1 123 ? 2.133 -1.936 -16.199 1.00 95.62 123 ALA A O 1
ATOM 966 N N . ARG A 1 124 ? 1.276 -0.088 -15.262 1.00 93.00 124 ARG A N 1
ATOM 967 C CA . ARG A 1 124 ? 1.574 0.786 -16.410 1.00 93.00 124 ARG A CA 1
ATOM 968 C C . ARG A 1 124 ? 3.073 0.914 -16.672 1.00 93.00 124 ARG A C 1
ATOM 970 O O . ARG A 1 124 ? 3.478 0.966 -17.831 1.00 93.00 124 ARG A O 1
ATOM 977 N N . LEU A 1 125 ? 3.888 1.023 -15.624 1.00 92.50 125 LEU A N 1
ATOM 978 C CA . LEU A 1 125 ? 5.339 1.126 -15.759 1.00 92.50 125 LEU A CA 1
ATOM 979 C C . LEU A 1 125 ? 5.930 -0.192 -16.265 1.00 92.50 125 LEU A C 1
ATOM 981 O O . LEU A 1 125 ? 6.723 -0.160 -17.197 1.00 92.50 125 LEU A O 1
ATOM 985 N N . SER A 1 126 ? 5.479 -1.324 -15.727 1.00 94.94 126 SER A N 1
ATOM 986 C CA . SER A 1 126 ? 5.861 -2.669 -16.163 1.00 94.94 126 SER A CA 1
ATOM 987 C C . SER A 1 126 ? 5.599 -2.873 -17.661 1.00 94.94 126 SER A C 1
ATOM 989 O O . SER A 1 126 ? 6.513 -3.204 -18.414 1.00 94.94 126 SER A O 1
ATOM 991 N N . MET A 1 127 ? 4.397 -2.527 -18.140 1.00 95.88 127 MET A N 1
ATOM 992 C CA . MET A 1 127 ? 4.078 -2.583 -19.575 1.00 95.88 127 MET A CA 1
ATOM 993 C C . MET A 1 127 ? 5.008 -1.713 -20.432 1.00 95.88 127 MET A C 1
ATOM 995 O O . MET A 1 127 ? 5.400 -2.110 -21.529 1.00 95.88 127 MET A O 1
ATOM 999 N N . LYS A 1 128 ? 5.362 -0.513 -19.954 1.00 92.06 128 LYS A N 1
ATOM 1000 C CA . LYS A 1 128 ? 6.286 0.380 -20.669 1.00 92.06 128 LYS A CA 1
ATOM 1001 C C . LYS A 1 128 ? 7.706 -0.176 -20.709 1.00 92.06 128 LYS A C 1
ATOM 1003 O O . LYS A 1 128 ? 8.344 -0.055 -21.749 1.00 92.06 128 LYS A O 1
ATOM 1008 N N . VAL A 1 129 ? 8.166 -0.785 -19.617 1.00 93.81 129 VAL A N 1
ATOM 1009 C CA . VAL A 1 129 ? 9.485 -1.425 -19.523 1.00 93.81 129 VAL A CA 1
ATOM 1010 C C . VAL A 1 129 ? 9.594 -2.568 -20.533 1.00 93.81 129 VAL A C 1
ATOM 1012 O O . VAL A 1 129 ? 10.557 -2.614 -21.294 1.00 93.81 129 VAL A O 1
ATOM 1015 N N . GLU A 1 130 ? 8.583 -3.435 -20.626 1.00 94.19 130 GLU A N 1
ATOM 1016 C CA . GLU A 1 130 ? 8.577 -4.542 -21.598 1.00 94.19 130 GLU A CA 1
ATOM 1017 C C . GLU A 1 130 ? 8.500 -4.055 -23.054 1.00 94.19 130 GLU A C 1
ATOM 1019 O O . GLU A 1 130 ? 9.220 -4.541 -23.934 1.00 94.19 130 GLU A O 1
ATOM 1024 N N . ALA A 1 131 ? 7.681 -3.034 -23.324 1.00 92.38 131 ALA A N 1
ATOM 1025 C CA . ALA A 1 131 ? 7.634 -2.411 -24.645 1.00 92.38 131 ALA A CA 1
ATOM 1026 C C . ALA A 1 131 ? 8.985 -1.778 -25.022 1.00 92.38 131 ALA A C 1
ATOM 1028 O O . ALA A 1 131 ? 9.420 -1.875 -26.171 1.00 92.38 131 ALA A O 1
ATOM 1029 N N . PHE A 1 132 ? 9.664 -1.147 -24.060 1.00 92.12 132 PHE A N 1
ATOM 1030 C CA . PHE A 1 132 ? 10.984 -0.562 -24.263 1.00 92.12 132 PHE A CA 1
ATOM 1031 C C . PHE A 1 132 ? 12.048 -1.634 -24.512 1.00 92.12 132 PHE A C 1
ATOM 1033 O O . PHE A 1 132 ? 12.823 -1.496 -25.453 1.00 92.12 132 PHE A O 1
ATOM 1040 N N . ARG A 1 133 ? 12.036 -2.734 -23.748 1.00 92.00 133 ARG A N 1
ATOM 1041 C CA . ARG A 1 133 ? 12.906 -3.899 -23.968 1.00 92.00 133 ARG A CA 1
ATOM 1042 C C . ARG A 1 133 ? 12.788 -4.420 -25.398 1.00 92.00 133 ARG A C 1
ATOM 1044 O O . ARG A 1 133 ? 13.796 -4.592 -26.070 1.00 92.00 133 ARG A O 1
ATOM 1051 N N . THR A 1 134 ? 11.561 -4.604 -25.881 1.00 92.75 134 THR A N 1
ATOM 1052 C CA . THR A 1 134 ? 11.311 -5.087 -27.249 1.00 92.75 134 THR A CA 1
ATOM 1053 C C . THR A 1 134 ? 11.866 -4.121 -28.300 1.00 92.75 134 THR A C 1
ATOM 1055 O O . THR A 1 134 ? 12.521 -4.542 -29.251 1.00 92.75 134 THR A O 1
ATOM 1058 N N . ARG A 1 135 ? 11.652 -2.810 -28.120 1.00 88.88 135 ARG A N 1
ATOM 1059 C CA 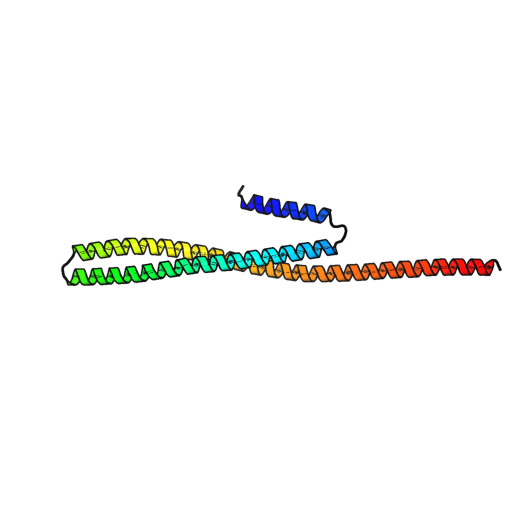. ARG A 1 135 ? 12.200 -1.786 -29.026 1.00 88.88 135 ARG A CA 1
ATOM 1060 C C . ARG A 1 135 ? 13.724 -1.736 -28.993 1.00 88.88 135 ARG A C 1
ATOM 1062 O O . ARG A 1 135 ? 14.327 -1.574 -30.046 1.00 88.88 135 ARG A O 1
ATOM 1069 N N . LYS A 1 136 ? 14.335 -1.895 -27.816 1.00 87.62 136 LYS A N 1
ATOM 1070 C CA . LYS A 1 136 ? 15.792 -1.964 -27.660 1.00 87.62 136 LYS A CA 1
ATOM 1071 C C . LYS A 1 136 ? 16.375 -3.101 -28.499 1.00 87.62 136 LYS A C 1
ATOM 1073 O O . LYS A 1 136 ? 17.286 -2.856 -29.280 1.00 87.62 136 LYS A O 1
ATOM 1078 N N . GLU A 1 137 ? 15.823 -4.311 -28.386 1.00 89.06 137 GLU A N 1
ATOM 1079 C CA . GLU A 1 137 ? 16.299 -5.465 -29.165 1.00 89.06 137 GLU A CA 1
ATOM 1080 C C . GLU A 1 137 ? 16.102 -5.268 -30.675 1.00 89.06 137 GLU A C 1
ATOM 1082 O O . GLU A 1 137 ? 16.981 -5.612 -31.462 1.00 89.06 137 GLU A O 1
ATOM 1087 N N . LEU A 1 138 ? 14.989 -4.651 -31.090 1.00 88.81 138 LEU A N 1
ATOM 1088 C CA . LEU A 1 138 ? 14.752 -4.323 -32.497 1.00 88.81 138 LEU A CA 1
ATOM 1089 C C . LEU A 1 138 ? 15.793 -3.337 -33.042 1.00 88.81 138 LEU A C 1
ATOM 1091 O O . LEU A 1 138 ? 16.363 -3.581 -34.102 1.00 88.81 138 LEU A O 1
ATOM 1095 N N . ILE A 1 139 ? 16.052 -2.242 -32.322 1.00 84.62 139 ILE A N 1
ATOM 1096 C CA . ILE A 1 139 ? 17.051 -1.242 -32.725 1.00 84.62 139 ILE A CA 1
ATOM 1097 C C . ILE A 1 139 ? 18.438 -1.887 -32.772 1.00 84.62 139 ILE A C 1
ATOM 1099 O O . ILE A 1 139 ? 19.181 -1.673 -33.726 1.00 84.62 139 ILE A O 1
ATOM 1103 N N . LYS A 1 140 ? 18.756 -2.745 -31.796 1.00 85.94 140 LYS A N 1
ATOM 1104 C CA . LYS A 1 140 ? 20.020 -3.482 -31.758 1.00 85.94 140 LYS A CA 1
ATOM 1105 C C . LYS A 1 140 ? 20.205 -4.380 -32.984 1.00 85.94 140 LYS A C 1
ATOM 1107 O O . LYS A 1 140 ? 21.284 -4.391 -33.573 1.00 85.94 140 LYS A O 1
ATOM 1112 N N . ALA A 1 141 ? 19.159 -5.096 -33.391 1.00 87.50 141 ALA A N 1
ATOM 1113 C CA . ALA A 1 141 ? 19.184 -5.928 -34.590 1.00 87.50 141 ALA A CA 1
ATOM 1114 C C . ALA A 1 141 ? 19.316 -5.095 -35.877 1.00 87.50 141 ALA A C 1
ATOM 1116 O O . ALA A 1 141 ? 20.100 -5.449 -36.755 1.00 87.50 141 ALA A O 1
ATOM 1117 N N . GLN A 1 142 ? 18.588 -3.978 -35.983 1.00 83.81 142 GLN A N 1
ATOM 1118 C CA . GLN A 1 142 ? 18.667 -3.072 -37.135 1.00 83.81 142 GLN A CA 1
ATOM 1119 C C . GLN A 1 142 ? 20.059 -2.456 -37.287 1.00 83.81 142 GLN A C 1
ATOM 1121 O O . GLN A 1 142 ? 20.581 -2.410 -38.398 1.00 83.81 142 GLN A O 1
ATOM 1126 N N . TYR A 1 143 ? 20.671 -2.032 -36.180 1.00 82.56 143 TYR A N 1
ATOM 1127 C CA . TYR A 1 143 ? 22.026 -1.491 -36.186 1.00 82.56 143 TYR A CA 1
ATOM 1128 C C . TYR A 1 143 ? 23.049 -2.544 -36.628 1.00 82.56 143 TYR A C 1
ATOM 1130 O O . TYR A 1 143 ? 23.835 -2.288 -37.533 1.00 82.56 143 TYR A O 1
ATOM 1138 N N . SER A 1 144 ? 22.974 -3.763 -36.080 1.00 83.88 144 SER A N 1
ATOM 1139 C CA . SER A 1 144 ? 23.852 -4.869 -36.489 1.00 83.88 144 SER A CA 1
ATOM 1140 C C . SER A 1 144 ? 23.700 -5.229 -37.973 1.00 83.88 144 SER A C 1
ATOM 1142 O O . SER A 1 144 ? 24.694 -5.499 -38.647 1.00 83.88 144 SER A O 1
ATOM 1144 N N . ALA A 1 145 ? 22.474 -5.199 -38.507 1.00 85.31 145 ALA A N 1
ATOM 1145 C CA . ALA A 1 145 ? 22.227 -5.427 -39.928 1.00 85.31 145 ALA A CA 1
ATOM 1146 C C . ALA A 1 145 ? 22.819 -4.311 -40.806 1.00 85.31 145 ALA A C 1
ATOM 1148 O O . ALA A 1 145 ? 23.457 -4.607 -41.816 1.00 85.31 145 ALA A O 1
ATOM 1149 N N . ALA A 1 146 ? 22.645 -3.046 -40.413 1.00 83.81 146 ALA A N 1
ATOM 1150 C CA . ALA A 1 146 ? 23.219 -1.904 -41.121 1.00 83.81 146 ALA A CA 1
ATOM 1151 C C . ALA A 1 146 ? 24.757 -1.941 -41.104 1.00 83.81 146 ALA A C 1
ATOM 1153 O O . ALA A 1 146 ? 25.387 -1.738 -42.138 1.00 83.81 146 ALA A O 1
ATOM 1154 N N . GLU A 1 147 ? 25.363 -2.279 -39.963 1.00 82.19 147 GLU A N 1
ATOM 1155 C CA . GLU A 1 147 ? 26.813 -2.442 -39.827 1.00 82.19 147 GLU A CA 1
ATOM 1156 C C . GLU A 1 147 ? 27.347 -3.558 -40.738 1.00 82.19 147 GLU A C 1
ATOM 1158 O O . GLU A 1 147 ? 28.342 -3.372 -41.438 1.00 82.19 147 GLU A O 1
ATOM 1163 N N . ALA A 1 148 ? 26.662 -4.706 -40.793 1.00 85.31 148 ALA A N 1
ATOM 1164 C CA . ALA A 1 148 ? 27.017 -5.785 -41.712 1.00 85.31 148 ALA A CA 1
ATOM 1165 C C . ALA A 1 148 ? 26.932 -5.338 -43.182 1.00 85.31 148 ALA A C 1
ATOM 1167 O O . ALA A 1 148 ? 27.794 -5.692 -43.985 1.00 85.31 148 ALA A O 1
ATOM 1168 N N . GLN A 1 149 ? 25.924 -4.537 -43.531 1.00 83.31 149 GLN A N 1
ATOM 1169 C CA . GLN A 1 149 ? 25.736 -4.024 -44.887 1.00 83.31 149 GLN A CA 1
ATOM 1170 C C . GLN A 1 149 ? 26.848 -3.047 -45.297 1.00 83.31 149 GLN A C 1
ATOM 1172 O O . GLN A 1 149 ? 27.342 -3.133 -46.421 1.00 83.31 149 GLN A O 1
ATOM 1177 N N . VAL A 1 150 ? 27.286 -2.175 -44.381 1.00 86.44 150 VAL A N 1
ATOM 1178 C CA . VAL A 1 150 ? 28.436 -1.279 -44.591 1.00 86.44 150 VAL A CA 1
ATOM 1179 C C . VAL A 1 150 ? 29.716 -2.085 -44.792 1.00 86.44 150 VAL A C 1
ATOM 1181 O O . VAL A 1 150 ? 30.385 -1.896 -45.803 1.00 86.44 150 VAL A O 1
ATOM 1184 N N . ARG A 1 151 ? 30.007 -3.054 -43.913 1.00 81.94 151 ARG A N 1
ATOM 1185 C CA . ARG A 1 151 ? 31.206 -3.906 -44.034 1.00 81.94 151 ARG A CA 1
ATOM 1186 C C . ARG A 1 151 ? 31.249 -4.687 -45.348 1.00 81.94 151 ARG A C 1
ATOM 1188 O O . ARG A 1 151 ? 32.315 -4.833 -45.937 1.00 81.94 151 ARG A O 1
ATOM 1195 N N . ILE A 1 152 ? 30.106 -5.196 -45.820 1.00 86.62 152 ILE A N 1
ATOM 1196 C CA . ILE A 1 152 ? 30.020 -5.858 -47.132 1.00 86.62 152 ILE A CA 1
ATOM 1197 C C . ILE A 1 152 ? 30.314 -4.858 -48.255 1.00 86.62 152 ILE A C 1
ATOM 1199 O O . ILE A 1 152 ? 31.074 -5.181 -49.163 1.00 86.62 152 ILE A O 1
ATOM 1203 N N . GLY A 1 153 ? 29.740 -3.653 -48.198 1.00 82.75 153 GLY A N 1
ATOM 1204 C CA . GLY A 1 153 ? 29.999 -2.601 -49.183 1.00 82.75 153 GLY A CA 1
ATOM 1205 C C . GLY A 1 153 ? 31.475 -2.203 -49.250 1.00 82.75 153 GLY A C 1
ATOM 1206 O O . GLY A 1 153 ? 32.036 -2.126 -50.340 1.00 82.75 153 GLY A O 1
ATOM 1207 N N . GLU A 1 154 ? 32.119 -2.028 -48.096 1.00 85.62 154 GLU A N 1
ATOM 1208 C CA . GLU A 1 154 ? 33.553 -1.740 -47.987 1.00 85.62 154 GLU A CA 1
ATOM 1209 C C . GLU A 1 154 ? 34.409 -2.884 -48.543 1.00 85.62 154 GLU A C 1
ATOM 1211 O O . GLU A 1 154 ? 35.316 -2.637 -49.333 1.00 85.62 154 GLU A O 1
ATOM 1216 N N . ALA A 1 155 ? 34.089 -4.138 -48.206 1.00 83.75 155 ALA A N 1
ATOM 1217 C CA . ALA A 1 155 ? 34.806 -5.304 -48.721 1.00 83.75 155 ALA A CA 1
ATOM 1218 C C . ALA A 1 155 ? 34.681 -5.445 -50.250 1.00 83.75 155 ALA A C 1
ATOM 1220 O O . ALA A 1 155 ? 35.657 -5.765 -50.924 1.00 83.75 155 ALA A O 1
ATOM 1221 N N . VAL A 1 156 ? 33.495 -5.184 -50.811 1.00 84.31 156 VAL A N 1
ATOM 1222 C CA . VAL A 1 156 ? 33.259 -5.224 -52.265 1.00 84.31 156 VAL A CA 1
ATOM 1223 C C . VAL A 1 156 ? 33.967 -4.069 -52.975 1.00 84.31 156 VAL A C 1
ATOM 1225 O O . VAL A 1 156 ? 34.551 -4.275 -54.040 1.00 84.31 156 VAL A O 1
ATOM 1228 N N . SER A 1 157 ? 33.945 -2.866 -52.395 1.00 82.44 157 SER A N 1
ATOM 1229 C CA . SER A 1 157 ? 34.658 -1.706 -52.938 1.00 82.44 157 SER A CA 1
ATOM 1230 C C . SER A 1 157 ? 36.171 -1.929 -52.927 1.00 82.44 157 SER A C 1
ATOM 1232 O O . SER A 1 157 ? 36.812 -1.741 -53.956 1.00 82.44 157 SER A O 1
ATOM 1234 N N . GLY A 1 158 ? 36.730 -2.402 -51.808 1.00 81.25 158 GLY A N 1
ATOM 1235 C CA . GLY A 1 158 ? 38.161 -2.697 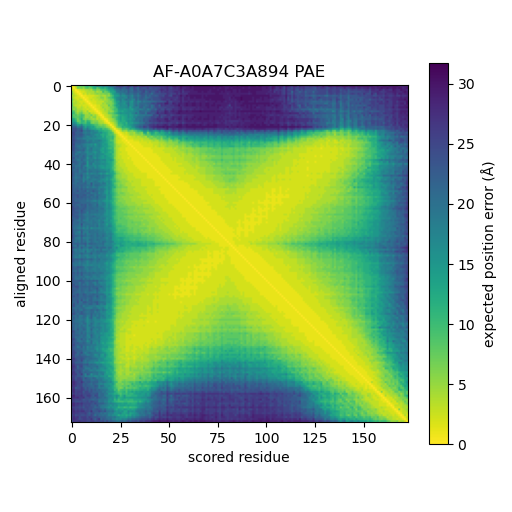-51.689 1.00 81.25 158 GLY A CA 1
ATOM 1236 C C . GLY A 1 158 ? 38.619 -3.797 -52.648 1.00 81.25 158 GLY A C 1
ATOM 1237 O O . GLY A 1 158 ? 39.642 -3.651 -53.309 1.00 81.25 158 GLY A O 1
ATOM 1238 N N . LEU A 1 159 ? 37.820 -4.858 -52.816 1.00 76.81 159 LEU A N 1
ATOM 1239 C CA . LEU A 1 159 ? 38.103 -5.900 -53.808 1.00 76.81 159 LEU A CA 1
ATOM 1240 C C . LEU A 1 159 ? 38.084 -5.352 -55.245 1.00 76.81 159 LEU A C 1
ATOM 1242 O O . LEU A 1 159 ? 38.876 -5.776 -56.083 1.00 76.81 159 LEU A O 1
ATOM 1246 N N . SER A 1 160 ? 37.178 -4.418 -55.544 1.00 75.62 160 SER A N 1
ATOM 1247 C CA . SER A 1 160 ? 37.073 -3.804 -56.872 1.00 75.62 160 SER A CA 1
ATOM 1248 C C . SER A 1 160 ? 38.287 -2.928 -57.199 1.00 75.62 160 SER A C 1
ATOM 1250 O O . SER A 1 160 ? 38.751 -2.950 -58.337 1.00 75.62 160 SER A O 1
ATOM 1252 N N . GLU A 1 161 ? 38.820 -2.197 -56.215 1.00 78.50 161 GLU A N 1
ATOM 1253 C CA . GLU A 1 161 ? 40.068 -1.435 -56.360 1.00 78.50 161 GLU A CA 1
ATOM 1254 C C . GLU A 1 161 ? 41.267 -2.360 -56.609 1.00 78.50 161 GLU A C 1
ATOM 1256 O O . GLU A 1 161 ? 41.988 -2.163 -57.586 1.00 78.50 161 GLU A O 1
ATOM 1261 N N . GLU A 1 162 ? 41.429 -3.430 -55.822 1.00 74.75 162 GLU A N 1
ATOM 1262 C CA . GLU A 1 162 ? 42.507 -4.410 -56.042 1.00 74.75 162 GLU A CA 1
ATOM 1263 C C . GLU A 1 162 ? 42.415 -5.073 -57.427 1.00 74.75 162 GLU A C 1
ATOM 1265 O O . GLU A 1 162 ? 43.422 -5.252 -58.115 1.00 74.75 162 GLU A O 1
ATOM 1270 N N . MET A 1 163 ? 41.205 -5.422 -57.873 1.00 75.81 163 MET A N 1
ATOM 1271 C CA . MET A 1 163 ? 40.988 -6.005 -59.201 1.00 75.81 163 MET A CA 1
ATOM 1272 C C . MET A 1 163 ? 41.320 -5.016 -60.330 1.00 75.81 163 MET A C 1
ATOM 1274 O O . MET A 1 163 ? 41.884 -5.423 -61.350 1.00 75.81 163 MET A O 1
ATOM 1278 N N . ALA A 1 164 ? 40.990 -3.731 -60.161 1.00 76.75 164 ALA A N 1
ATOM 1279 C CA . ALA A 1 164 ? 41.324 -2.681 -61.122 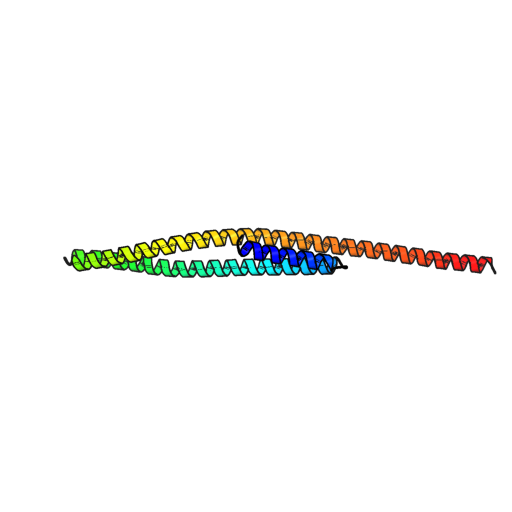1.00 76.75 164 ALA A CA 1
ATOM 1280 C C . ALA A 1 164 ? 42.845 -2.478 -61.234 1.00 76.75 164 ALA A C 1
ATOM 1282 O O . ALA A 1 164 ? 43.375 -2.396 -62.346 1.00 76.75 164 ALA A O 1
A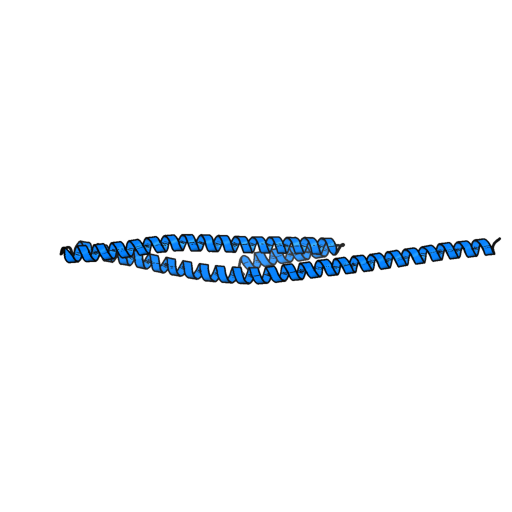TOM 1283 N N . ASP A 1 165 ? 43.552 -2.483 -60.105 1.00 77.62 165 ASP A N 1
ATOM 1284 C CA . ASP A 1 165 ? 45.011 -2.364 -60.064 1.00 77.62 165 ASP A CA 1
ATOM 1285 C C . ASP A 1 165 ? 45.713 -3.550 -60.742 1.00 77.62 165 ASP A C 1
ATOM 1287 O O . ASP A 1 165 ? 46.675 -3.362 -61.495 1.00 77.62 165 ASP A O 1
ATOM 1291 N N . VAL A 1 166 ? 45.206 -4.774 -60.555 1.00 77.88 166 VAL A N 1
ATOM 1292 C CA . VAL A 1 166 ? 45.726 -5.970 -61.241 1.00 77.88 166 VAL A CA 1
ATOM 1293 C C . VAL A 1 166 ? 45.502 -5.894 -62.755 1.00 77.88 166 VAL A C 1
ATOM 1295 O O . VAL A 1 166 ? 46.408 -6.222 -63.522 1.00 77.88 166 VAL A O 1
ATOM 1298 N N . GLY A 1 167 ? 44.333 -5.428 -63.207 1.00 73.81 167 GLY A N 1
ATOM 1299 C CA . GLY A 1 167 ? 44.048 -5.242 -64.634 1.00 73.81 167 GLY A CA 1
ATOM 1300 C C . GLY A 1 167 ? 45.009 -4.255 -65.304 1.00 73.81 167 GLY A C 1
ATOM 1301 O O . GLY A 1 167 ? 45.573 -4.556 -66.356 1.00 73.81 167 GLY A O 1
ATOM 1302 N N . LEU A 1 168 ? 45.275 -3.121 -64.648 1.00 79.25 168 LEU A N 1
ATOM 1303 C CA . LEU A 1 168 ? 46.239 -2.121 -65.120 1.00 79.25 168 LEU A CA 1
ATOM 1304 C C . LEU A 1 168 ? 47.683 -2.641 -65.131 1.00 79.25 168 LEU A C 1
ATOM 1306 O O . LEU A 1 168 ? 48.477 -2.229 -65.976 1.00 79.25 168 LEU A O 1
ATOM 1310 N N . ALA A 1 169 ? 48.049 -3.520 -64.196 1.00 73.50 169 ALA A N 1
ATOM 1311 C CA . ALA A 1 169 ? 49.377 -4.128 -64.156 1.00 73.50 169 ALA A CA 1
ATOM 1312 C C . ALA A 1 169 ? 49.592 -5.132 -65.301 1.00 73.50 169 ALA A C 1
ATOM 1314 O O . ALA A 1 169 ? 50.685 -5.180 -65.861 1.00 73.50 169 ALA A O 1
ATOM 1315 N N . ILE A 1 170 ? 48.556 -5.891 -65.671 1.00 73.25 170 ILE A N 1
ATOM 1316 C CA . ILE A 1 170 ? 48.596 -6.834 -66.800 1.00 73.25 170 ILE A CA 1
ATOM 1317 C C . ILE A 1 170 ? 48.643 -6.089 -68.140 1.00 73.25 170 ILE A C 1
ATOM 1319 O O . ILE A 1 170 ? 49.369 -6.505 -69.031 1.00 73.25 170 ILE A O 1
ATOM 1323 N N . GLU A 1 171 ? 47.923 -4.975 -68.288 1.00 66.81 171 GLU A N 1
ATOM 1324 C CA . GLU A 1 171 ? 47.915 -4.179 -69.529 1.00 66.81 171 GLU A CA 1
ATOM 1325 C C . GLU A 1 171 ? 49.251 -3.453 -69.798 1.00 66.81 171 GLU A C 1
ATOM 1327 O O . GLU A 1 171 ? 49.549 -3.073 -70.929 1.00 66.81 171 GLU A O 1
ATOM 1332 N N . ARG A 1 172 ? 50.077 -3.264 -68.759 1.00 64.00 172 ARG A N 1
ATOM 1333 C CA . ARG A 1 172 ? 51.428 -2.683 -68.865 1.00 64.00 172 ARG A CA 1
ATOM 1334 C C . ARG A 1 172 ? 52.535 -3.717 -69.119 1.00 64.00 172 ARG A C 1
ATOM 1336 O O . ARG A 1 172 ? 53.681 -3.295 -69.288 1.00 64.00 172 ARG A O 1
ATOM 1343 N N . ALA A 1 173 ? 52.225 -5.014 -69.098 1.00 55.50 173 ALA A N 1
ATOM 1344 C CA . ALA A 1 173 ? 53.167 -6.115 -69.322 1.00 55.50 173 ALA A CA 1
ATOM 1345 C C . ALA A 1 173 ? 53.098 -6.627 -70.768 1.00 55.50 173 ALA A C 1
ATOM 1347 O O . ALA A 1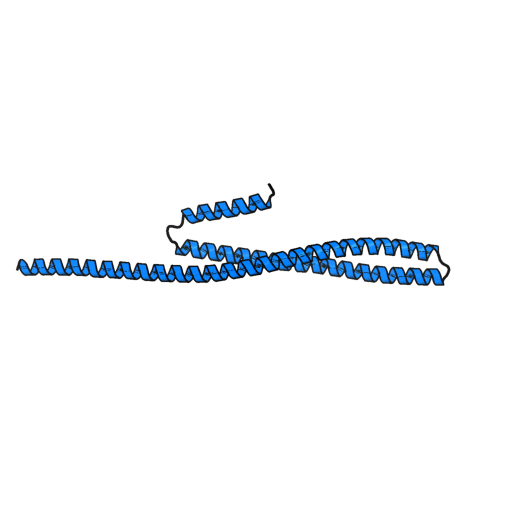 173 ? 54.178 -6.960 -71.309 1.00 55.50 173 ALA A O 1
#

Organism: NCBI:txid1969470

Nearest PDB structures (foldseek):
  6zw4-assembly1_E  TM=8.249E-01  e=3.823E-06  Nostoc punctiforme
  9eom-assembly1_A-2  TM=8.143E-01  e=6.809E-06  Synechocystis sp. PCC 6803
  9eom-assembly1_A-4  TM=8.143E-01  e=6.809E-06  Synechocystis sp. PCC 6803
  9eon-assembly1_A  TM=7.974E-01  e=1.442E-05  Synechocystis sp. PCC 6803
  4whe-assembly1_A  TM=9.273E-01  e=5.170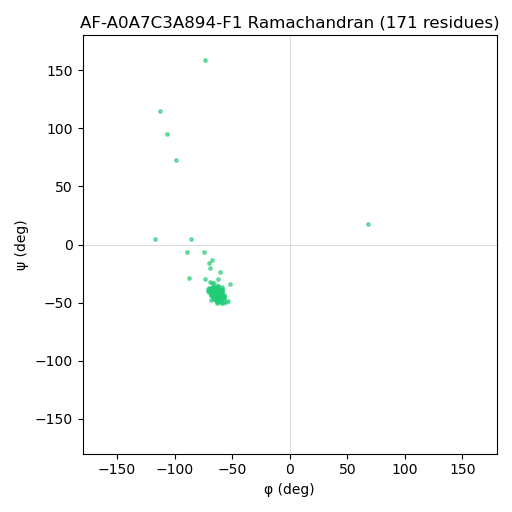E-04  Escherichia coli K-12

Solvent-accessible surface area (backbone atoms only — not comparable to full-atom values): 9092 Å² total; per-residue (Å²): 139,55,71,68,58,54,54,52,47,55,53,51,55,56,53,53,65,52,62,79,69,49,93,46,71,65,62,52,48,51,54,53,50,53,51,46,52,52,51,50,52,51,48,54,50,51,41,50,54,41,51,53,52,36,51,54,50,52,55,52,38,52,54,38,53,52,48,35,55,50,27,52,50,50,18,52,53,24,47,76,68,71,35,56,71,58,16,49,53,27,48,54,53,27,52,55,40,49,52,54,35,52,56,46,52,53,53,41,53,51,42,51,54,51,40,52,53,48,51,57,49,44,54,56,46,52,55,50,48,54,54,46,51,55,49,47,55,50,52,52,52,52,50,53,52,51,52,52,53,50,53,51,50,52,52,53,52,52,51,50,51,55,52,50,54,52,53,57,54,58,76,75,106

Sequence (173 aa):
MGLIGRMMAILRAKISSLLDRAEDPHETLEYSYERQLELLQKVKRGIVDAVTSRRRLELQAGRLQENIAKLETQARQAMAAGREDLARLALERKALAAAQLNDLNAQIAQLQQEQEKLTAAEARLSMKVEAFRTRKELIKAQYSAAEAQVRIGEAVSGLSEEMADVGLAIERA

pLDDT: mean 86.23, std 14.09, range [48.78, 98.5]

InterPro domains:
  IPR007157 PspA/VIPP1 [PF04012] (5-162)
  IPR007157 PspA/VIPP1 [PTHR31088] (2-160)